Protein AF-A0A924MDM7-F1 (afdb_monomer_lite)

Radius of gyration: 14.78 Å; chains: 1; bounding box: 28×23×43 Å

Structure (mmCIF, N/CA/C/O backbone):
data_AF-A0A924MDM7-F1
#
_entry.id   AF-A0A924MDM7-F1
#
loop_
_atom_site.group_PDB
_atom_site.id
_atom_site.type_symbol
_atom_site.label_atom_id
_atom_site.label_alt_id
_atom_site.label_comp_id
_atom_site.label_asym_id
_atom_site.label_entity_id
_atom_site.label_seq_id
_atom_site.pdbx_PDB_ins_code
_atom_site.Cartn_x
_atom_site.Cartn_y
_atom_site.Cartn_z
_atom_site.occupancy
_atom_site.B_iso_or_equiv
_atom_site.auth_seq_id
_atom_site.auth_comp_id
_atom_site.auth_asym_id
_atom_site.auth_atom_id
_atom_site.pdbx_PDB_model_num
ATOM 1 N N . MET A 1 1 ? -17.079 9.247 25.914 1.00 38.56 1 MET A N 1
ATOM 2 C CA . MET A 1 1 ? -17.616 9.159 24.544 1.00 38.56 1 MET A CA 1
ATOM 3 C C . MET A 1 1 ? -16.742 8.157 23.834 1.00 38.56 1 MET A C 1
ATOM 5 O O . MET A 1 1 ? -15.548 8.408 23.765 1.00 38.56 1 MET A O 1
ATOM 9 N N . GLU A 1 2 ? -17.275 6.997 23.456 1.00 43.94 2 GLU A N 1
ATOM 10 C CA . GLU A 1 2 ? -16.510 6.010 22.691 1.00 43.94 2 GLU A CA 1
ATOM 11 C C . GLU A 1 2 ? -16.062 6.692 21.400 1.00 43.94 2 GLU A C 1
ATOM 13 O O . GLU A 1 2 ? -16.887 7.064 20.561 1.00 43.94 2 GLU A O 1
ATOM 18 N N . GLU A 1 3 ? -14.765 6.980 21.302 1.00 50.41 3 GLU A N 1
ATOM 19 C CA . GLU A 1 3 ? -14.167 7.513 20.091 1.00 50.41 3 GLU A CA 1
ATOM 20 C C . GLU A 1 3 ? -14.422 6.479 19.003 1.00 50.41 3 GLU A C 1
ATOM 22 O O . GLU A 1 3 ? -13.738 5.459 18.936 1.00 50.41 3 GLU A O 1
ATOM 27 N N . ARG A 1 4 ? -15.448 6.703 18.173 1.00 57.12 4 ARG A N 1
ATOM 28 C CA . ARG A 1 4 ? -15.634 5.926 16.952 1.00 57.12 4 ARG A CA 1
ATOM 29 C C . ARG A 1 4 ? -14.375 6.144 16.133 1.00 57.12 4 ARG A C 1
ATOM 31 O O . ARG A 1 4 ? -14.201 7.195 15.513 1.00 57.12 4 ARG A O 1
ATOM 38 N N . LYS A 1 5 ? -13.452 5.192 16.243 1.00 58.06 5 LYS A N 1
ATOM 39 C CA . LYS A 1 5 ? -12.133 5.206 15.627 1.00 58.06 5 LYS A CA 1
ATOM 40 C C . LYS A 1 5 ? -12.342 5.555 14.162 1.00 58.06 5 LYS A C 1
ATOM 42 O O . LYS A 1 5 ? -13.013 4.824 13.452 1.00 58.06 5 LYS A O 1
ATOM 47 N N . SER A 1 6 ? -11.876 6.733 13.750 1.00 60.97 6 SER A N 1
ATOM 48 C CA . SER A 1 6 ? -12.244 7.326 12.46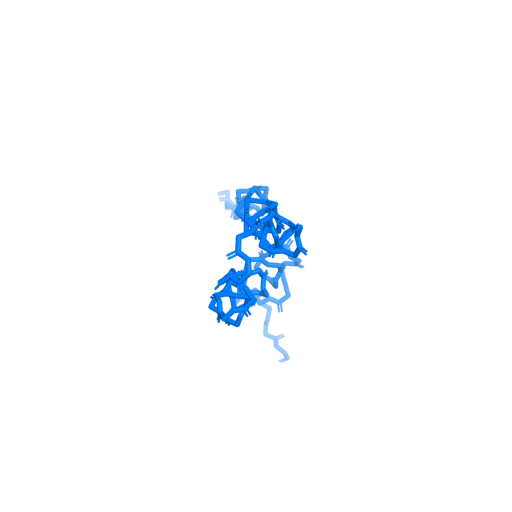1 1.00 60.97 6 SER A CA 1
ATOM 49 C C . SER A 1 6 ? -11.775 6.448 11.297 1.00 60.97 6 SER A C 1
ATOM 51 O O . SER A 1 6 ? -10.646 6.563 10.814 1.00 60.97 6 SER A O 1
ATOM 53 N N . THR A 1 7 ? -12.659 5.565 10.835 1.00 67.81 7 THR A N 1
ATOM 54 C CA . THR A 1 7 ? -12.443 4.642 9.716 1.00 67.81 7 THR A CA 1
ATOM 55 C C . THR A 1 7 ? -12.183 5.403 8.415 1.00 67.81 7 THR A C 1
ATOM 57 O O . THR A 1 7 ? -11.438 4.942 7.550 1.00 67.81 7 THR A O 1
ATOM 60 N N . ASN A 1 8 ? -12.693 6.636 8.321 1.00 69.25 8 ASN A N 1
ATOM 61 C CA . ASN A 1 8 ? -12.475 7.558 7.204 1.00 69.25 8 ASN A CA 1
ATOM 62 C C . ASN A 1 8 ? -10.988 7.827 6.944 1.00 69.25 8 ASN A C 1
ATOM 64 O O . ASN A 1 8 ? -10.578 7.975 5.794 1.00 69.25 8 ASN A O 1
ATOM 68 N N . LYS A 1 9 ? -10.157 7.860 7.994 1.00 74.06 9 LYS A N 1
ATOM 69 C CA . LYS A 1 9 ? -8.717 8.090 7.832 1.00 74.06 9 LYS A CA 1
ATOM 70 C C . LYS A 1 9 ? -8.036 6.896 7.159 1.00 74.06 9 LYS A C 1
ATOM 72 O O . LYS A 1 9 ? -7.164 7.092 6.319 1.00 74.06 9 LYS A O 1
ATOM 77 N N . ASN A 1 10 ? -8.469 5.672 7.471 1.00 80.19 10 ASN A N 1
ATOM 78 C CA . ASN A 1 10 ? -7.948 4.447 6.855 1.00 80.19 10 ASN A CA 1
ATOM 79 C C . ASN A 1 10 ? -8.356 4.336 5.378 1.00 80.19 10 ASN A C 1
ATOM 81 O O . ASN A 1 10 ? -7.531 3.933 4.560 1.00 80.19 10 ASN A O 1
ATOM 85 N N . TRP A 1 11 ? -9.566 4.785 5.029 1.00 81.00 11 TRP A N 1
ATOM 86 C CA . TRP A 1 11 ? -10.041 4.840 3.643 1.00 81.00 11 TRP A CA 1
ATOM 87 C C . TRP A 1 11 ? -9.170 5.733 2.754 1.00 81.00 11 TRP A C 1
ATOM 89 O O . TRP A 1 11 ? -8.861 5.361 1.624 1.00 81.00 11 TRP A O 1
ATOM 99 N N . ILE A 1 12 ? -8.710 6.880 3.267 1.00 86.25 12 ILE A N 1
ATOM 100 C CA . ILE A 1 12 ? -7.785 7.761 2.534 1.00 86.25 12 ILE A CA 1
ATOM 101 C C . ILE A 1 12 ? -6.478 7.023 2.230 1.00 86.25 12 ILE A C 1
ATOM 103 O O . ILE A 1 12 ? -6.015 7.033 1.091 1.00 86.25 12 ILE A O 1
ATOM 107 N N . TYR A 1 13 ? -5.901 6.335 3.220 1.00 83.88 13 TYR A N 1
ATOM 108 C CA . TYR A 1 13 ? -4.687 5.545 3.004 1.00 83.88 13 TYR A CA 1
ATOM 109 C C . TYR A 1 13 ? -4.912 4.399 2.012 1.00 83.88 13 TYR A C 1
ATOM 111 O O . TYR A 1 13 ? -4.052 4.166 1.165 1.00 83.88 13 TYR A O 1
ATOM 119 N N . PHE A 1 14 ? -6.066 3.728 2.057 1.00 88.06 14 PHE A N 1
ATOM 120 C CA . PHE A 1 14 ? -6.434 2.717 1.066 1.00 88.06 14 PHE A CA 1
ATOM 121 C C . PHE A 1 14 ? -6.451 3.295 -0.356 1.00 88.06 14 PHE A C 1
ATOM 123 O O . PHE A 1 14 ? -5.811 2.732 -1.240 1.00 88.06 14 PHE A O 1
ATOM 130 N N . PHE A 1 15 ? -7.097 4.444 -0.574 1.00 88.44 15 PHE A N 1
ATOM 131 C CA . PHE A 1 15 ? -7.136 5.085 -1.892 1.00 88.44 15 PHE A CA 1
ATOM 132 C C . PHE A 1 15 ? -5.763 5.555 -2.376 1.00 88.44 15 PHE A C 1
ATOM 134 O O . PHE A 1 15 ? -5.463 5.409 -3.558 1.00 88.44 15 PHE A O 1
ATOM 141 N N . VAL A 1 16 ? -4.910 6.070 -1.487 1.00 90.25 16 VAL A N 1
ATOM 142 C CA . VAL A 1 16 ? -3.529 6.444 -1.836 1.00 90.25 16 VAL A CA 1
ATOM 143 C C . VAL A 1 16 ? -2.745 5.216 -2.305 1.00 90.25 16 VAL A C 1
ATOM 145 O O . VAL A 1 16 ? -2.126 5.249 -3.367 1.00 90.25 16 VAL A O 1
ATOM 148 N N . TRP A 1 17 ? -2.812 4.108 -1.563 1.00 87.31 17 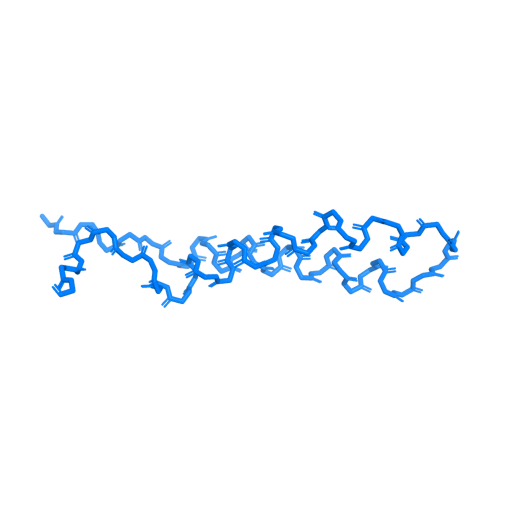TRP A N 1
ATOM 149 C CA . TRP A 1 17 ? -2.154 2.858 -1.949 1.00 87.31 17 TRP A CA 1
ATOM 150 C C . TRP A 1 17 ? -2.742 2.246 -3.228 1.00 87.31 17 TRP A C 1
ATOM 152 O O . TRP A 1 17 ? -1.998 1.718 -4.056 1.00 87.31 17 TRP A O 1
ATOM 162 N N . LEU A 1 18 ? -4.056 2.355 -3.431 1.00 89.06 18 LEU A N 1
ATOM 163 C CA . LEU A 1 18 ? -4.730 1.891 -4.642 1.00 89.06 18 LEU A CA 1
ATOM 164 C C . LEU A 1 18 ? -4.320 2.723 -5.862 1.00 89.06 18 LEU A C 1
ATOM 166 O O . LEU A 1 18 ? -4.035 2.159 -6.914 1.00 89.06 18 LEU A O 1
ATOM 170 N N . ALA A 1 19 ? -4.203 4.044 -5.720 1.00 89.69 19 ALA A N 1
ATOM 171 C CA . ALA A 1 19 ? -3.699 4.917 -6.775 1.00 89.69 19 ALA A CA 1
ATOM 172 C C . ALA A 1 19 ? -2.251 4.563 -7.154 1.00 89.69 19 ALA A C 1
ATOM 174 O O . ALA A 1 19 ? -1.933 4.482 -8.338 1.00 89.69 19 ALA A O 1
ATOM 175 N N . ILE A 1 20 ? -1.395 4.269 -6.167 1.00 86.81 20 ILE A N 1
ATOM 176 C CA . ILE A 1 20 ? -0.028 3.779 -6.409 1.00 86.81 20 ILE A CA 1
ATOM 177 C C . ILE A 1 20 ? -0.058 2.471 -7.212 1.00 86.81 20 ILE A C 1
ATOM 179 O O . ILE A 1 20 ? 0.690 2.343 -8.181 1.00 86.81 20 ILE A O 1
ATOM 183 N N . LEU A 1 21 ? -0.943 1.524 -6.873 1.00 85.12 21 LEU A N 1
ATOM 184 C CA . LEU A 1 21 ? -1.099 0.283 -7.640 1.00 85.12 21 LEU A CA 1
ATOM 185 C C . LEU A 1 21 ? -1.535 0.532 -9.085 1.00 85.12 21 LEU A C 1
ATOM 187 O O . LEU A 1 21 ? -0.962 -0.065 -9.993 1.00 85.12 21 LEU A O 1
ATOM 191 N N . VAL A 1 22 ? -2.514 1.411 -9.307 1.00 86.00 22 VAL A N 1
ATOM 192 C CA . VAL A 1 22 ? -2.999 1.754 -10.654 1.00 86.00 22 VAL A CA 1
ATOM 193 C C . VAL A 1 22 ? -1.886 2.396 -11.483 1.00 86.00 22 VAL A C 1
ATOM 195 O O . VAL A 1 22 ? -1.666 1.996 -12.624 1.00 86.00 22 VAL A O 1
ATOM 198 N N . VAL A 1 23 ? -1.121 3.323 -10.898 1.00 83.44 23 VAL A N 1
ATOM 199 C CA . VAL A 1 23 ? 0.040 3.949 -11.553 1.00 83.44 23 VAL A CA 1
ATOM 200 C C . VAL A 1 23 ? 1.124 2.915 -11.874 1.00 83.44 23 VAL A C 1
ATOM 202 O O . VAL A 1 23 ? 1.725 2.967 -12.944 1.00 83.44 23 VAL A O 1
ATOM 205 N N . MET A 1 24 ? 1.358 1.938 -10.993 1.00 77.44 24 MET A N 1
ATOM 206 C CA . MET A 1 24 ? 2.297 0.844 -11.259 1.00 77.44 24 MET A CA 1
ATOM 207 C C . MET A 1 24 ? 1.809 -0.102 -12.361 1.00 77.44 24 MET A C 1
ATOM 209 O O . MET A 1 24 ? 2.640 -0.591 -13.128 1.00 77.44 24 MET A O 1
ATOM 213 N N . MET A 1 25 ? 0.497 -0.348 -12.448 1.00 76.38 25 MET A N 1
ATOM 214 C CA . MET A 1 25 ? -0.135 -1.165 -13.493 1.00 76.38 25 MET A CA 1
ATOM 215 C C . MET A 1 25 ? -0.099 -0.498 -14.867 1.00 76.38 25 MET A C 1
ATOM 217 O O . MET A 1 25 ? -0.026 -1.187 -15.877 1.00 76.38 25 MET A O 1
ATOM 221 N N . TRP A 1 26 ? -0.122 0.835 -14.897 1.00 80.06 26 TRP A N 1
ATOM 222 C CA . TRP A 1 26 ? -0.001 1.626 -16.118 1.00 80.06 26 TRP A CA 1
ATOM 223 C C . TRP A 1 26 ? 1.404 1.504 -16.768 1.00 80.06 26 TRP A C 1
ATOM 225 O O . TRP A 1 26 ? 1.588 1.925 -17.903 1.00 80.06 26 TRP A O 1
ATOM 235 N N . ASP A 1 27 ? 2.382 0.898 -16.076 1.00 66.62 27 ASP A N 1
ATOM 236 C CA . ASP A 1 27 ? 3.674 0.379 -16.581 1.00 66.62 27 ASP A CA 1
ATOM 237 C C . ASP A 1 27 ? 4.347 1.194 -17.711 1.00 66.62 27 ASP A C 1
ATOM 239 O O . ASP A 1 27 ? 4.825 0.651 -18.703 1.00 66.62 27 ASP A O 1
ATOM 243 N N . ILE A 1 28 ? 4.435 2.522 -17.540 1.00 67.38 28 ILE A N 1
ATOM 244 C CA . ILE A 1 28 ? 5.119 3.441 -18.480 1.00 67.38 28 ILE A CA 1
ATOM 245 C C . ILE A 1 28 ? 6.619 3.124 -18.623 1.00 67.38 28 ILE A C 1
ATOM 247 O O . ILE A 1 28 ? 7.233 3.504 -19.615 1.00 67.38 28 ILE A O 1
ATOM 251 N N . ASN A 1 29 ? 7.229 2.460 -17.635 1.00 63.50 29 ASN A N 1
ATOM 252 C CA . ASN A 1 29 ? 8.685 2.316 -17.528 1.00 63.50 29 ASN A CA 1
ATOM 253 C C . ASN A 1 29 ? 9.182 0.857 -17.427 1.00 63.50 29 ASN A C 1
ATOM 255 O O . ASN A 1 29 ? 10.371 0.649 -17.217 1.00 63.50 29 ASN A O 1
ATOM 259 N N . GLY A 1 30 ? 8.322 -0.165 -17.530 1.00 67.75 30 GLY A N 1
ATOM 260 C CA . GLY A 1 30 ? 8.701 -1.594 -17.552 1.00 67.75 30 GLY A CA 1
ATOM 261 C C . GLY A 1 30 ? 9.285 -2.171 -16.247 1.00 67.75 30 GLY A C 1
ATOM 262 O O . GLY A 1 30 ? 9.543 -3.373 -16.146 1.00 67.75 30 GLY A O 1
ATOM 263 N N . PHE A 1 31 ? 9.514 -1.337 -15.229 1.00 63.72 31 PHE A N 1
ATOM 264 C CA . PHE A 1 31 ? 10.142 -1.711 -13.955 1.00 63.72 31 PHE A CA 1
ATOM 265 C C . PHE A 1 31 ? 9.176 -1.703 -12.760 1.00 63.72 31 PHE A C 1
ATOM 267 O O . PHE A 1 31 ? 9.516 -2.224 -11.694 1.00 63.72 31 PH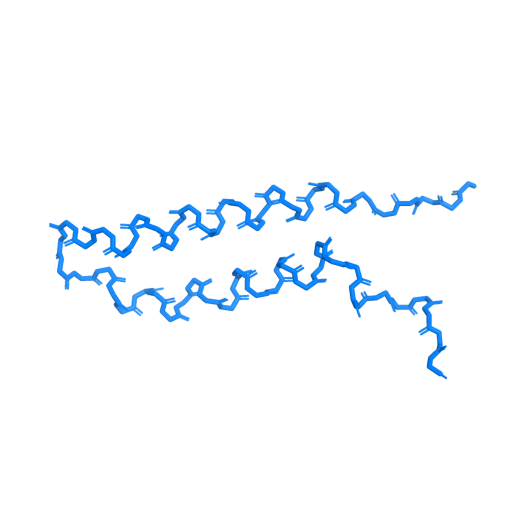E A O 1
ATOM 274 N N . THR A 1 32 ? 7.966 -1.158 -12.906 1.00 66.38 32 THR A N 1
ATOM 275 C CA . THR A 1 32 ? 7.034 -0.938 -11.784 1.00 66.38 32 THR A CA 1
ATOM 276 C C . THR A 1 32 ? 6.340 -2.213 -11.318 1.00 66.38 32 THR A C 1
ATOM 278 O O . THR A 1 32 ? 5.996 -2.339 -10.143 1.00 66.38 32 THR A O 1
ATOM 281 N N . ARG A 1 33 ? 6.214 -3.218 -12.188 1.00 67.94 33 ARG A N 1
ATOM 282 C CA . ARG A 1 33 ? 5.543 -4.490 -11.880 1.00 67.94 33 ARG A CA 1
ATOM 283 C C . ARG A 1 33 ? 6.202 -5.292 -10.748 1.00 67.94 33 ARG A C 1
ATOM 285 O O . ARG A 1 33 ? 5.527 -6.062 -10.075 1.00 67.94 33 ARG A O 1
ATOM 292 N N . LYS A 1 34 ? 7.498 -5.095 -10.482 1.00 73.62 34 LYS A N 1
ATOM 293 C CA . LYS A 1 34 ? 8.193 -5.722 -9.336 1.00 73.62 34 LYS A CA 1
ATOM 294 C C . LYS A 1 34 ? 7.742 -5.119 -8.003 1.00 73.62 34 LYS A C 1
ATOM 296 O O . LYS A 1 34 ? 7.635 -5.820 -7.004 1.00 73.62 34 LYS A O 1
ATOM 301 N N . PHE A 1 35 ? 7.424 -3.826 -8.013 1.00 73.06 35 PHE A N 1
ATOM 302 C CA . PHE A 1 35 ? 6.939 -3.091 -6.848 1.00 73.06 35 PHE A CA 1
ATOM 303 C C . PHE A 1 35 ? 5.434 -3.272 -6.613 1.00 73.06 35 PHE A C 1
ATOM 305 O O . PHE A 1 35 ? 4.963 -3.003 -5.511 1.00 73.06 35 PHE A O 1
ATOM 312 N N . PHE A 1 36 ? 4.694 -3.819 -7.586 1.00 71.50 36 PHE A N 1
ATOM 313 C CA . PHE A 1 36 ? 3.301 -4.255 -7.412 1.00 71.50 36 PHE A CA 1
ATOM 314 C C . PHE A 1 36 ? 3.139 -5.163 -6.183 1.00 71.50 36 PHE A C 1
ATOM 316 O O . PHE A 1 36 ? 2.233 -4.981 -5.372 1.00 71.50 36 PHE A O 1
ATOM 323 N N . TRP A 1 37 ? 4.082 -6.092 -5.997 1.00 77.25 37 TRP A N 1
ATOM 324 C CA . TRP A 1 37 ? 4.127 -6.979 -4.833 1.00 77.25 37 TRP A CA 1
ATOM 325 C C . TRP A 1 37 ? 4.389 -6.256 -3.510 1.00 77.25 37 TRP A C 1
ATOM 327 O O . TRP A 1 37 ? 3.931 -6.716 -2.470 1.00 77.25 37 TRP A O 1
ATOM 337 N N . LEU A 1 38 ? 5.079 -5.115 -3.536 1.00 82.62 38 LEU A N 1
ATOM 338 C CA . LEU A 1 38 ? 5.352 -4.312 -2.344 1.00 82.62 38 LEU A CA 1
ATOM 339 C C . LEU A 1 38 ? 4.139 -3.463 -1.936 1.00 82.62 38 LEU A C 1
ATOM 341 O O . LEU A 1 38 ? 3.908 -3.241 -0.751 1.00 82.62 38 LEU A O 1
ATOM 345 N N . ALA A 1 39 ? 3.348 -3.011 -2.910 1.00 81.31 39 ALA A N 1
ATOM 346 C CA . ALA A 1 39 ? 2.158 -2.199 -2.668 1.00 81.31 39 ALA A CA 1
ATOM 347 C C . ALA A 1 39 ? 0.916 -3.018 -2.273 1.00 81.31 39 ALA A C 1
A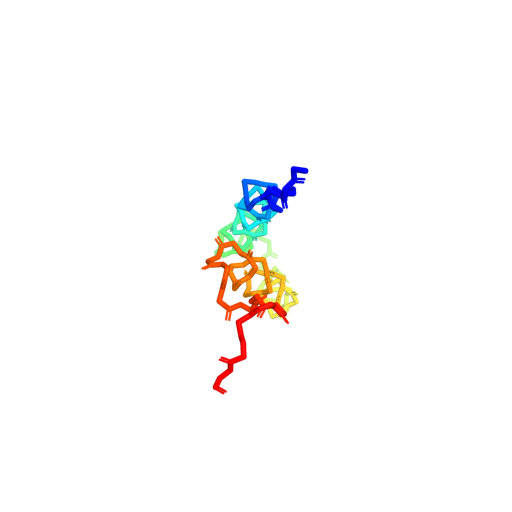TOM 349 O O . ALA A 1 39 ? 0.071 -2.527 -1.523 1.00 81.31 39 ALA A O 1
ATOM 350 N N . LEU A 1 40 ? 0.831 -4.280 -2.710 1.00 84.75 40 LEU A N 1
ATOM 351 C CA . LEU A 1 40 ? -0.226 -5.233 -2.349 1.00 84.75 40 LEU A CA 1
ATOM 352 C C . LEU A 1 40 ? -0.527 -5.319 -0.837 1.00 84.75 40 LEU A C 1
ATOM 354 O O . LEU A 1 40 ? -1.689 -5.135 -0.462 1.00 84.75 40 LEU A O 1
ATOM 358 N N . PRO A 1 41 ? 0.458 -5.558 0.054 1.00 85.62 41 PRO A N 1
ATOM 359 C CA . PRO A 1 41 ? 0.187 -5.645 1.488 1.00 85.62 41 PRO A CA 1
ATOM 360 C C . PRO A 1 41 ? -0.297 -4.316 2.081 1.00 85.62 41 PRO A C 1
ATOM 362 O O . PRO A 1 41 ? -1.120 -4.332 2.995 1.00 85.62 41 PRO A O 1
ATOM 365 N N . GLY A 1 42 ? 0.142 -3.169 1.548 1.00 85.00 42 GLY A N 1
ATOM 366 C CA . GLY A 1 42 ? -0.360 -1.852 1.950 1.00 85.00 42 GLY A CA 1
ATOM 367 C C . GLY A 1 42 ? -1.847 -1.699 1.634 1.00 85.00 42 GLY A C 1
ATOM 368 O O . GLY A 1 42 ? -2.645 -1.429 2.532 1.00 85.00 42 GLY A O 1
ATOM 369 N N . VAL A 1 43 ? -2.240 -1.976 0.386 1.00 87.06 43 VAL A N 1
ATOM 370 C CA . VAL A 1 43 ? -3.646 -1.935 -0.048 1.00 87.06 43 VAL A CA 1
ATOM 371 C C . VAL A 1 43 ? -4.515 -2.850 0.814 1.00 87.06 43 VAL A C 1
ATOM 373 O O . VAL A 1 43 ? -5.511 -2.385 1.361 1.00 87.06 43 VAL A O 1
ATOM 376 N N . PHE A 1 44 ? -4.118 -4.110 1.017 1.00 86.56 44 PHE A N 1
ATOM 377 C CA . PHE A 1 44 ? -4.880 -5.056 1.841 1.00 86.56 44 PHE A CA 1
ATOM 378 C C . PHE A 1 44 ? -4.975 -4.636 3.313 1.00 86.56 44 PHE A C 1
ATOM 380 O O . PHE A 1 44 ? -6.050 -4.708 3.904 1.00 86.56 44 PHE A O 1
ATOM 387 N N . THR A 1 45 ? -3.882 -4.158 3.910 1.00 86.75 45 THR A N 1
ATOM 388 C CA . THR A 1 45 ? -3.868 -3.748 5.324 1.00 86.75 45 THR A CA 1
ATOM 389 C C . THR A 1 45 ? -4.826 -2.590 5.573 1.00 86.75 45 THR A C 1
ATOM 391 O O . THR A 1 45 ? -5.624 -2.629 6.512 1.00 86.75 45 THR A O 1
ATOM 394 N N . TYR A 1 46 ? -4.765 -1.552 4.735 1.00 82.31 46 TYR A N 1
ATOM 395 C CA . TYR A 1 46 ? -5.661 -0.412 4.882 1.00 82.31 46 TYR A CA 1
ATOM 396 C C . TYR A 1 46 ? -7.084 -0.762 4.469 1.00 82.31 46 TYR A C 1
ATOM 398 O O . TYR A 1 46 ? -7.994 -0.291 5.133 1.00 82.31 46 TYR A O 1
ATOM 406 N N . PHE A 1 47 ? -7.300 -1.633 3.481 1.00 84.00 47 PHE A N 1
ATOM 407 C CA . PHE A 1 47 ? -8.630 -2.135 3.126 1.00 84.00 47 PHE A CA 1
ATOM 408 C C . PHE A 1 47 ? -9.316 -2.827 4.309 1.00 84.00 47 PHE A C 1
ATOM 410 O O . PHE A 1 47 ? -10.399 -2.419 4.718 1.00 84.00 47 PHE A O 1
ATOM 417 N N . VAL A 1 48 ? -8.650 -3.799 4.937 1.00 83.94 48 VAL A N 1
ATOM 418 C CA . VAL A 1 48 ? -9.195 -4.534 6.090 1.00 83.94 48 VAL A CA 1
ATOM 419 C C . VAL A 1 48 ? -9.441 -3.601 7.283 1.00 83.94 48 VAL A C 1
ATOM 421 O O . VAL A 1 48 ? -10.494 -3.669 7.913 1.00 83.94 48 VAL A O 1
ATOM 424 N N . LYS A 1 49 ? -8.525 -2.655 7.544 1.00 77.38 49 LYS A N 1
ATOM 425 C CA . LYS A 1 49 ? -8.712 -1.597 8.558 1.00 77.38 49 LYS A CA 1
ATOM 426 C C . LYS A 1 49 ? -9.813 -0.588 8.219 1.00 77.38 49 LYS A C 1
ATOM 428 O O . LYS A 1 49 ? -10.294 0.102 9.114 1.00 77.38 49 LYS A O 1
ATOM 433 N N . SER A 1 50 ? -10.153 -0.434 6.944 1.00 76.12 50 SER A N 1
ATOM 434 C CA . SER A 1 50 ? -11.208 0.466 6.457 1.00 76.12 50 SER A CA 1
ATOM 435 C C . SER A 1 50 ? -12.580 -0.197 6.482 1.00 76.12 50 SER A C 1
ATOM 437 O O . SER A 1 50 ? -13.590 0.487 6.605 1.00 76.12 50 SER A O 1
ATOM 439 N N . MET A 1 51 ? -12.619 -1.523 6.365 1.00 78.88 51 MET A N 1
ATOM 440 C CA . MET A 1 51 ? -13.835 -2.314 6.529 1.00 78.88 51 MET A CA 1
ATOM 441 C C . MET A 1 51 ? -14.172 -2.599 7.996 1.00 78.88 51 MET A C 1
ATOM 443 O O . MET A 1 51 ? -15.194 -3.221 8.257 1.00 78.88 51 MET A O 1
ATOM 447 N N . ASP A 1 52 ? -13.317 -2.171 8.931 1.00 72.06 52 ASP A N 1
ATOM 448 C CA . ASP A 1 52 ? -13.465 -2.430 10.369 1.00 72.06 52 ASP A CA 1
ATOM 449 C C . ASP A 1 52 ? -13.591 -3.930 10.705 1.00 72.06 52 ASP A C 1
ATOM 451 O O . ASP A 1 5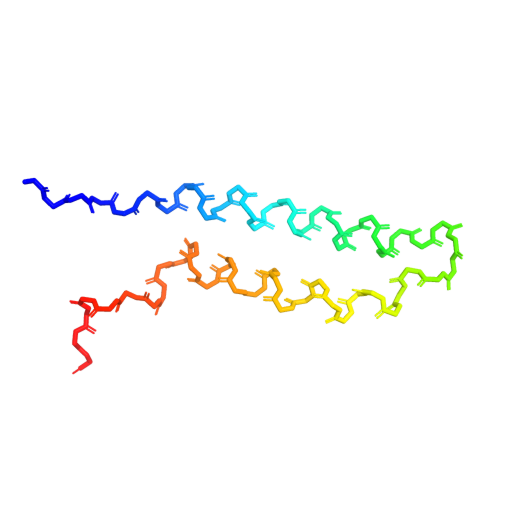2 ? -14.161 -4.329 11.711 1.00 72.06 52 ASP A O 1
ATOM 455 N N . LEU A 1 53 ? -13.037 -4.789 9.839 1.00 66.19 53 LEU A N 1
ATOM 456 C CA . LEU A 1 53 ? -13.108 -6.250 9.976 1.00 66.19 53 LEU A CA 1
ATOM 457 C C . LEU A 1 53 ? -12.187 -6.791 11.077 1.00 66.19 53 LEU A C 1
ATOM 459 O O . LEU A 1 53 ? -12.291 -7.954 11.452 1.00 66.19 53 LEU A O 1
ATOM 463 N N . ILE A 1 54 ? -11.256 -5.967 11.558 1.00 63.56 54 ILE A N 1
ATOM 464 C CA . ILE A 1 54 ? -10.385 -6.268 12.694 1.00 63.56 54 ILE A CA 1
ATOM 465 C C . ILE A 1 54 ? -10.634 -5.172 13.726 1.00 63.56 54 ILE A C 1
ATOM 467 O O . ILE A 1 54 ? -9.826 -4.251 13.894 1.00 63.56 54 ILE A O 1
ATOM 471 N N . ASP A 1 55 ? -11.791 -5.243 14.371 1.00 58.25 55 ASP A N 1
ATOM 472 C CA . ASP A 1 55 ? -12.030 -4.523 15.610 1.00 58.25 55 ASP A CA 1
ATOM 473 C C . ASP A 1 55 ? -11.524 -5.388 16.772 1.00 58.25 55 ASP A C 1
ATOM 475 O O . ASP A 1 55 ? -11.911 -6.541 16.934 1.00 58.25 55 ASP A O 1
ATOM 479 N N . ALA A 1 56 ? -10.621 -4.838 17.581 1.00 58.00 56 ALA A N 1
ATOM 480 C CA . ALA A 1 56 ? -10.112 -5.517 18.771 1.00 58.00 56 ALA A CA 1
ATOM 481 C C . ALA A 1 56 ? -11.164 -5.594 19.90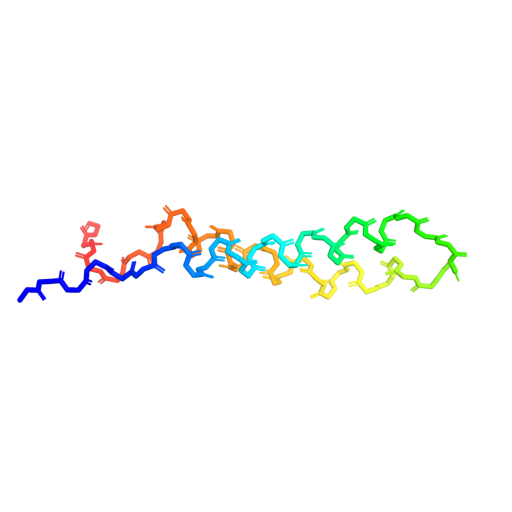0 1.00 58.00 56 ALA A C 1
ATOM 483 O O . ALA A 1 56 ? -10.902 -6.233 20.916 1.00 58.00 56 ALA A O 1
ATOM 484 N N . ASN A 1 57 ? -12.321 -4.936 19.738 1.00 56.28 57 ASN A N 1
ATOM 485 C CA . ASN A 1 57 ? -13.402 -4.856 20.723 1.00 56.28 57 ASN A CA 1
ATOM 486 C C . ASN A 1 57 ? -14.627 -5.740 20.427 1.00 56.28 57 ASN A C 1
ATOM 488 O O . ASN A 1 57 ? -15.579 -5.712 21.207 1.00 56.28 57 ASN A O 1
ATOM 492 N N . THR A 1 58 ? -14.628 -6.548 19.362 1.00 56.91 58 THR A N 1
ATOM 493 C CA . THR A 1 58 ? -15.661 -7.578 19.154 1.00 56.91 58 THR A CA 1
ATOM 494 C C . THR A 1 58 ? -15.113 -8.955 19.546 1.00 56.91 58 THR A C 1
ATOM 496 O O . THR A 1 58 ? -14.357 -9.553 18.780 1.00 56.91 58 THR A O 1
ATOM 499 N N . PRO A 1 59 ? -15.436 -9.474 20.751 1.00 53.25 59 PRO A N 1
ATOM 500 C CA . PRO A 1 59 ? -15.127 -10.856 21.093 1.00 53.25 59 PRO A CA 1
ATOM 501 C C . PRO A 1 59 ? -15.950 -11.781 20.188 1.00 53.25 59 PRO A C 1
ATOM 503 O O . PRO A 1 59 ? -17.174 -11.658 20.119 1.00 53.25 59 PRO A O 1
ATOM 506 N N . THR A 1 60 ? -15.250 -12.663 19.474 1.00 55.94 60 THR A N 1
ATOM 507 C CA . THR A 1 60 ? -15.813 -13.829 18.774 1.00 55.94 60 THR A CA 1
ATOM 508 C C . THR A 1 60 ? -16.598 -14.729 19.712 1.00 55.94 60 THR A C 1
ATOM 510 O O . THR A 1 60 ? -16.083 -14.946 20.836 1.00 55.94 60 THR A O 1
#

pLDDT: mean 73.68, std 12.59, range [38.56, 90.25]

Foldseek 3Di:
DPPPPPLVVLVVQLVVLVVLLVVLVVCPPVPSVVCNVVSVVSNVVSVCSSVCVDDPPDDD

Sequence (60 aa):
MEERKSTNKNWIYFFVWLAILVVMMWDINGFTRKFFWLALPGVFTYFVKSMDLIDANTPT

Secondary structure (DSSP, 8-state):
------HHHHHHHHHHHHHHHHHHHT-TTS-THHHHHHHHHHHHHHHHHHTT---TT---